Protein AF-A0A8J4XZG2-F1 (afdb_monomer_lite)

Radius of gyration: 37.87 Å; chains: 1; bounding box: 111×82×74 Å

Organism: Chionoecetes opilio (NCBI:txid41210)

Foldseek 3Di:
DVCVVVVHDPVNVVVVVVVLVVLLVVLVVCVVPDDDDPQDPVSVVSCVVVVVVVVPPDPDDDDDDDDDDDDDDDDDDDDPPVVVVVVVVVVVVVVVVVVVVVVVVVVVVCVVPQVDPVSVVVVVVVVCLVPDDPVVNVVVVVVVVVVVVCVVVVPPDDPDDDDDDDDDDDDDDDDDDDDDD

Structure (mmCIF, N/CA/C/O backbone):
data_AF-A0A8J4XZG2-F1
#
_entry.id   AF-A0A8J4XZG2-F1
#
loop_
_atom_site.group_PDB
_atom_site.id
_atom_site.type_symbol
_atom_site.label_atom_id
_atom_site.label_alt_id
_atom_site.label_comp_id
_atom_site.label_asym_id
_atom_site.label_entity_id
_atom_site.label_seq_id
_atom_site.pdbx_PDB_ins_code
_atom_site.Cartn_x
_atom_site.Cartn_y
_atom_site.Cartn_z
_atom_site.occupancy
_atom_site.B_iso_or_equiv
_atom_site.auth_seq_id
_atom_site.auth_comp_id
_atom_site.auth_asym_id
_atom_site.auth_atom_id
_atom_site.pdbx_PDB_model_num
ATOM 1 N N . MET A 1 1 ? 18.392 5.965 6.436 1.00 50.97 1 MET A N 1
ATOM 2 C CA . MET A 1 1 ? 18.727 4.767 5.612 1.00 50.97 1 MET A CA 1
ATOM 3 C C . MET A 1 1 ? 17.479 3.904 5.644 1.00 50.97 1 MET A C 1
ATOM 5 O O . MET A 1 1 ? 17.334 3.090 6.548 1.00 50.97 1 MET A O 1
ATOM 9 N N . LYS A 1 2 ? 16.552 4.128 4.707 1.00 65.06 2 LYS A N 1
ATOM 10 C CA . LYS A 1 2 ? 15.159 3.661 4.813 1.00 65.06 2 LYS A CA 1
ATOM 11 C C . LYS A 1 2 ? 14.951 2.173 5.069 1.00 65.06 2 LYS A C 1
ATOM 13 O O . LYS A 1 2 ? 13.947 1.789 5.649 1.00 65.06 2 LYS A O 1
ATOM 18 N N . ALA A 1 3 ? 15.887 1.324 4.648 1.00 64.38 3 ALA A N 1
ATOM 19 C CA . ALA A 1 3 ? 15.811 -0.110 4.914 1.00 64.38 3 ALA A CA 1
ATOM 20 C C . ALA A 1 3 ? 15.720 -0.417 6.422 1.00 64.38 3 ALA A C 1
ATOM 22 O O . ALA A 1 3 ? 14.968 -1.302 6.815 1.00 64.38 3 ALA A O 1
ATOM 23 N N . LYS A 1 4 ? 16.425 0.358 7.263 1.00 69.38 4 LYS A N 1
ATOM 24 C CA . LYS A 1 4 ? 16.353 0.231 8.726 1.00 69.38 4 LYS A CA 1
ATOM 25 C C . LYS A 1 4 ? 15.016 0.725 9.286 1.00 69.38 4 LYS A C 1
ATOM 27 O O . LYS A 1 4 ? 14.491 0.099 10.193 1.00 69.38 4 LYS A O 1
ATOM 32 N N . GLU A 1 5 ? 14.463 1.797 8.720 1.00 79.94 5 GLU A N 1
ATOM 33 C CA . GLU A 1 5 ? 13.169 2.373 9.129 1.00 79.94 5 GLU A CA 1
ATOM 34 C C . GLU A 1 5 ? 11.992 1.440 8.798 1.00 79.94 5 GLU A C 1
ATOM 36 O O . GLU A 1 5 ? 11.029 1.372 9.548 1.00 79.94 5 GLU A O 1
ATOM 41 N N . LEU A 1 6 ? 12.096 0.664 7.715 1.00 81.56 6 LEU A N 1
ATOM 42 C CA . LEU A 1 6 ? 11.083 -0.317 7.310 1.00 81.56 6 LEU A CA 1
ATOM 43 C C . LEU A 1 6 ? 11.271 -1.703 7.958 1.00 81.56 6 LEU A C 1
ATOM 45 O O . LEU A 1 6 ? 10.549 -2.636 7.615 1.00 81.56 6 LEU A O 1
ATOM 49 N N . GLY A 1 7 ? 12.267 -1.877 8.836 1.00 90.31 7 GLY A N 1
ATOM 50 C CA . GLY A 1 7 ? 12.591 -3.181 9.430 1.00 90.31 7 GLY A CA 1
ATOM 51 C C . GLY A 1 7 ? 13.062 -4.233 8.414 1.00 90.31 7 GLY A C 1
ATOM 52 O O . GLY A 1 7 ? 13.065 -5.429 8.704 1.00 90.31 7 GLY A O 1
ATOM 53 N N . ILE A 1 8 ? 13.466 -3.817 7.208 1.00 89.06 8 ILE A N 1
ATOM 54 C CA . ILE A 1 8 ? 13.872 -4.727 6.135 1.00 89.06 8 ILE A CA 1
ATOM 55 C C . ILE A 1 8 ? 15.370 -4.993 6.255 1.00 89.06 8 ILE A C 1
ATOM 57 O O . ILE A 1 8 ? 16.209 -4.106 6.077 1.00 89.06 8 ILE A O 1
ATOM 61 N N . SER A 1 9 ? 15.726 -6.250 6.517 1.00 90.94 9 SER A N 1
ATOM 62 C CA . SER A 1 9 ? 17.131 -6.647 6.598 1.00 90.94 9 SER A CA 1
ATOM 63 C C . SER A 1 9 ? 17.847 -6.513 5.246 1.00 90.94 9 SER A C 1
ATOM 65 O O . SER A 1 9 ? 17.278 -6.748 4.177 1.00 90.94 9 SER A O 1
ATOM 67 N N . LEU A 1 10 ? 19.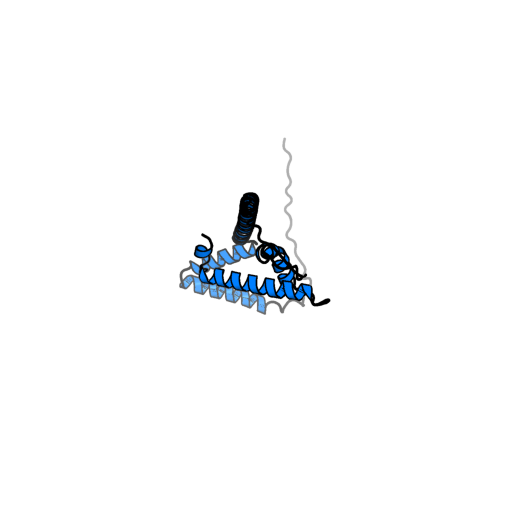147 -6.205 5.282 1.00 86.50 10 LEU A N 1
ATOM 68 C CA . LEU A 1 10 ? 19.992 -6.148 4.082 1.00 86.50 10 LEU A CA 1
ATOM 69 C C . LEU A 1 10 ? 19.961 -7.469 3.295 1.00 86.50 10 LEU A C 1
ATOM 71 O O . LEU A 1 10 ? 19.885 -7.467 2.068 1.00 86.50 10 LEU A O 1
ATOM 75 N N . LYS A 1 11 ? 19.964 -8.600 4.010 1.00 88.00 11 LYS A N 1
ATOM 76 C CA . LYS A 1 11 ? 19.884 -9.945 3.425 1.00 88.00 11 LYS A CA 1
ATOM 77 C C . LYS A 1 11 ? 18.587 -10.136 2.635 1.00 88.00 11 LYS A C 1
ATOM 79 O O . LYS A 1 11 ? 18.600 -10.748 1.568 1.00 88.00 11 LYS A O 1
ATOM 84 N N . HIS A 1 12 ? 17.484 -9.571 3.122 1.00 87.75 12 HIS A N 1
ATOM 85 C CA . HIS A 1 12 ? 16.202 -9.604 2.428 1.00 87.75 12 HIS A CA 1
ATOM 86 C C . HIS A 1 12 ? 16.249 -8.812 1.115 1.00 87.75 12 HIS A C 1
ATOM 88 O O . HIS A 1 12 ? 15.862 -9.337 0.074 1.00 87.75 12 HIS A O 1
ATOM 94 N N . LEU A 1 13 ? 16.807 -7.597 1.132 1.00 86.69 13 LEU A N 1
ATOM 95 C CA . LEU A 1 13 ? 17.001 -6.769 -0.068 1.00 86.69 13 LEU A CA 1
ATOM 96 C C . LEU A 1 13 ? 17.908 -7.441 -1.107 1.00 86.69 13 LEU A C 1
ATOM 98 O O . LEU A 1 13 ? 17.597 -7.435 -2.298 1.00 86.69 13 LEU A O 1
ATOM 102 N N . GLN A 1 14 ? 19.001 -8.065 -0.667 1.00 87.62 14 GLN A N 1
ATOM 103 C CA . GLN A 1 14 ? 19.897 -8.820 -1.546 1.00 87.62 14 GLN A CA 1
ATOM 104 C C . GLN A 1 14 ? 19.182 -10.002 -2.210 1.00 87.62 14 GLN A C 1
ATOM 106 O O . GLN A 1 14 ? 19.329 -10.217 -3.415 1.00 87.62 14 GLN A O 1
ATOM 111 N N . ASN A 1 15 ? 18.387 -10.752 -1.443 1.00 92.50 15 ASN A N 1
ATOM 112 C CA . ASN A 1 15 ? 17.637 -11.889 -1.966 1.00 92.50 15 ASN A CA 1
ATOM 113 C C . ASN A 1 15 ? 16.521 -11.443 -2.923 1.00 92.50 15 ASN A C 1
ATOM 115 O O . ASN A 1 15 ? 16.344 -12.028 -3.990 1.00 92.50 15 ASN A O 1
ATOM 119 N N . TRP A 1 16 ? 15.822 -10.359 -2.581 1.00 90.81 16 TRP A N 1
ATOM 120 C CA . TRP A 1 16 ? 14.830 -9.731 -3.448 1.00 90.81 16 TRP A CA 1
ATOM 121 C C . TRP A 1 16 ? 15.451 -9.315 -4.785 1.00 90.81 16 TRP A C 1
ATOM 123 O O . TRP A 1 16 ? 14.955 -9.698 -5.844 1.00 90.81 16 TRP A O 1
ATOM 133 N N . TRP A 1 17 ? 16.593 -8.626 -4.751 1.00 89.31 17 TRP A N 1
ATOM 134 C CA . TRP A 1 17 ? 17.300 -8.210 -5.959 1.00 89.31 17 TRP A CA 1
ATOM 135 C C . TRP A 1 17 ? 17.778 -9.395 -6.807 1.00 89.31 17 TRP A C 1
ATOM 137 O O . TRP A 1 17 ? 17.689 -9.363 -8.036 1.00 89.31 17 TRP A O 1
ATOM 147 N N . LYS A 1 18 ? 18.261 -10.471 -6.173 1.00 91.75 18 LYS A N 1
ATOM 148 C CA . LYS A 1 18 ? 18.635 -11.711 -6.868 1.00 91.75 18 LYS A CA 1
ATOM 149 C C . LYS A 1 18 ? 17.445 -12.306 -7.625 1.00 91.75 18 LYS A C 1
ATOM 151 O O . LYS A 1 18 ? 17.562 -12.546 -8.823 1.00 91.75 18 LYS A O 1
ATOM 156 N N . ASN A 1 19 ? 16.295 -12.439 -6.965 1.00 90.31 19 ASN A N 1
ATOM 157 C CA . ASN A 1 19 ? 15.074 -12.968 -7.579 1.00 90.31 19 ASN A CA 1
ATOM 158 C C . ASN A 1 19 ? 14.610 -12.117 -8.765 1.00 90.31 19 ASN A C 1
ATOM 160 O O . ASN A 1 19 ? 14.220 -12.643 -9.805 1.00 90.31 19 ASN A O 1
ATOM 164 N N . VAL A 1 20 ? 14.681 -10.796 -8.617 1.00 90.06 20 VAL A N 1
ATOM 165 C CA . VAL A 1 20 ? 14.319 -9.835 -9.660 1.00 90.06 20 VAL A CA 1
ATOM 166 C C . VAL A 1 20 ? 15.230 -9.972 -10.892 1.00 90.06 20 VAL A C 1
ATOM 168 O O . VAL A 1 20 ? 14.734 -10.006 -12.020 1.00 90.06 20 VAL A O 1
ATOM 171 N N . LYS A 1 21 ? 16.545 -10.140 -10.697 1.00 89.25 21 LYS A N 1
ATOM 172 C CA . LYS A 1 21 ? 17.498 -10.409 -11.790 1.00 89.25 21 LYS A CA 1
ATOM 173 C C . LYS A 1 21 ? 17.245 -11.750 -12.474 1.00 89.25 21 LYS A C 1
ATOM 175 O O . LYS A 1 21 ? 17.188 -11.803 -13.702 1.00 89.25 21 LYS A O 1
ATOM 180 N N . ASP A 1 22 ? 17.070 -12.820 -11.701 1.00 88.62 22 ASP A N 1
ATOM 181 C CA . ASP A 1 22 ? 16.801 -14.158 -12.240 1.00 88.62 22 ASP A CA 1
ATOM 182 C C . ASP A 1 22 ? 15.515 -14.160 -13.074 1.00 88.62 22 ASP A C 1
ATOM 184 O O . ASP A 1 22 ? 15.434 -14.788 -14.135 1.00 88.62 22 ASP A O 1
ATOM 188 N N . TRP A 1 23 ? 14.516 -13.397 -12.631 1.00 88.56 23 TRP A N 1
ATOM 189 C CA . TRP A 1 23 ? 13.272 -13.235 -13.360 1.00 88.56 23 TRP A CA 1
ATOM 190 C C . TRP A 1 23 ? 13.450 -12.449 -14.660 1.00 88.56 23 TRP A C 1
ATOM 192 O O . TRP A 1 23 ? 12.963 -12.894 -15.699 1.00 88.56 23 TRP A O 1
ATOM 202 N N . TYR A 1 24 ? 14.212 -11.354 -14.645 1.00 90.06 24 TYR A N 1
ATOM 203 C CA . TYR A 1 24 ? 14.564 -10.617 -15.861 1.00 90.06 24 TYR A CA 1
ATOM 204 C C . TYR A 1 24 ? 15.277 -11.506 -16.894 1.00 90.06 24 TYR A C 1
ATOM 206 O O . TYR A 1 24 ? 14.924 -11.479 -18.071 1.00 90.06 24 TYR A O 1
ATOM 214 N N . VAL A 1 25 ? 16.232 -12.346 -16.474 1.00 87.38 25 VAL A N 1
ATOM 215 C CA . VAL A 1 25 ? 16.932 -13.286 -17.375 1.00 87.38 25 VAL A CA 1
ATOM 216 C C . VAL A 1 25 ? 15.973 -14.330 -17.957 1.00 87.38 25 VAL A C 1
ATOM 218 O O . VAL A 1 25 ? 16.055 -14.662 -19.140 1.00 87.38 25 VAL A O 1
ATOM 221 N N . LYS A 1 26 ? 15.031 -14.843 -17.159 1.00 87.56 26 LYS A N 1
ATOM 222 C CA . LYS A 1 26 ? 13.985 -15.748 -17.663 1.00 87.56 26 LYS A CA 1
ATOM 223 C C . LYS A 1 26 ? 13.065 -15.047 -18.664 1.00 87.56 26 LYS A C 1
ATOM 225 O O . LYS A 1 26 ? 12.715 -15.643 -19.680 1.00 87.56 26 LYS A O 1
ATOM 230 N N . LEU A 1 27 ? 12.683 -13.798 -18.398 1.00 87.94 27 LEU A N 1
ATOM 231 C CA . LEU A 1 27 ? 11.832 -13.009 -19.289 1.00 87.94 27 LEU A CA 1
ATOM 232 C C . LEU A 1 27 ? 12.536 -12.671 -20.600 1.00 87.94 27 LEU A C 1
ATOM 234 O O . LEU A 1 27 ? 11.947 -12.857 -21.659 1.00 87.94 27 LEU A O 1
ATOM 238 N N . SER A 1 28 ? 13.803 -12.262 -20.557 1.00 83.88 28 SER A N 1
ATOM 239 C CA . SER A 1 28 ? 14.562 -11.916 -21.761 1.00 83.88 28 SER A CA 1
ATOM 240 C C . SER A 1 28 ? 14.730 -13.107 -22.712 1.00 83.88 28 SER A C 1
ATOM 242 O O . SER A 1 28 ? 14.588 -12.931 -23.920 1.00 83.88 28 SER A O 1
ATOM 244 N N . LYS A 1 29 ? 14.931 -14.320 -22.174 1.00 83.12 29 LYS A N 1
ATOM 245 C CA . LYS A 1 29 ? 14.972 -15.575 -22.949 1.00 83.12 29 LYS A CA 1
ATOM 246 C C . LYS A 1 29 ? 13.608 -15.988 -23.509 1.00 83.12 29 LYS A C 1
ATOM 248 O O . LYS A 1 29 ? 13.535 -16.553 -24.595 1.00 83.12 29 LYS A O 1
ATOM 253 N N . ARG A 1 30 ? 12.515 -15.721 -22.784 1.00 83.00 30 ARG A N 1
ATOM 254 C CA . ARG A 1 30 ? 11.149 -16.011 -23.261 1.00 83.00 30 ARG A CA 1
ATOM 255 C C . ARG A 1 30 ? 10.748 -15.088 -24.408 1.00 83.00 30 ARG A C 1
ATOM 257 O O . ARG A 1 30 ? 10.163 -15.561 -25.377 1.00 83.00 30 ARG A O 1
ATOM 264 N N . THR A 1 31 ? 11.117 -13.810 -24.331 1.00 76.19 31 THR A N 1
ATOM 265 C CA . THR A 1 31 ? 10.854 -12.835 -25.398 1.00 76.19 31 THR A CA 1
ATOM 266 C C . THR A 1 31 ? 11.595 -13.175 -26.696 1.00 76.19 31 THR A C 1
ATOM 268 O O . THR A 1 31 ? 11.092 -12.858 -27.767 1.00 76.19 31 THR A O 1
ATOM 271 N N . SER A 1 32 ? 12.754 -13.843 -26.637 1.00 69.81 32 SER A N 1
ATOM 272 C CA . SER A 1 32 ? 13.534 -14.186 -27.836 1.00 69.81 32 SER A CA 1
ATOM 273 C C . SER A 1 32 ? 13.087 -15.461 -28.563 1.00 69.81 32 SER A C 1
ATOM 275 O O . SER A 1 32 ? 13.650 -15.751 -29.612 1.00 69.81 32 SER A O 1
ATOM 277 N N . GLY A 1 33 ? 12.134 -16.241 -28.031 1.00 65.31 33 GLY A N 1
ATOM 278 C CA . GLY A 1 33 ? 11.826 -17.579 -28.569 1.00 65.31 33 GLY A CA 1
ATOM 279 C C . GLY A 1 33 ? 10.352 -17.980 -28.665 1.00 65.31 33 GLY A C 1
ATOM 280 O O . GLY A 1 33 ? 10.064 -19.019 -29.248 1.00 65.31 33 GLY A O 1
ATOM 281 N N . GLN A 1 34 ? 9.404 -17.206 -28.125 1.00 52.38 34 GLN A N 1
ATOM 282 C CA . GLN A 1 34 ? 7.975 -17.517 -28.255 1.00 52.38 34 GLN A CA 1
ATOM 283 C C . GLN A 1 34 ? 7.173 -16.309 -28.734 1.00 52.38 34 GLN A C 1
ATOM 285 O O . GLN A 1 34 ? 6.908 -15.378 -27.972 1.00 52.38 34 GLN A O 1
ATOM 290 N N . ALA A 1 35 ? 6.694 -16.380 -29.975 1.00 49.66 35 ALA A N 1
ATOM 291 C CA . ALA A 1 35 ? 5.518 -15.631 -30.386 1.00 49.66 35 ALA A CA 1
ATOM 292 C C . ALA A 1 35 ? 4.317 -16.130 -29.555 1.00 49.66 35 ALA A C 1
ATOM 294 O O . ALA A 1 35 ? 4.105 -17.335 -29.455 1.00 49.66 35 ALA A O 1
ATOM 295 N N . THR A 1 36 ? 3.537 -15.218 -28.963 1.00 50.69 36 THR A N 1
ATOM 296 C CA . THR A 1 36 ? 2.213 -15.430 -28.318 1.00 50.69 36 THR A CA 1
ATOM 297 C C . THR A 1 36 ? 2.101 -15.915 -26.861 1.00 50.69 36 THR A C 1
ATOM 299 O O . THR A 1 36 ? 1.060 -16.439 -26.478 1.00 50.69 36 THR A O 1
ATOM 302 N N . LYS A 1 37 ? 3.055 -15.633 -25.959 1.00 68.38 37 LYS A N 1
ATOM 303 C CA . LYS A 1 37 ? 2.693 -15.528 -24.522 1.00 68.38 37 LYS A CA 1
ATOM 304 C C . LYS A 1 37 ? 2.548 -14.062 -24.133 1.00 68.38 37 LYS A C 1
ATOM 306 O O . LYS A 1 37 ? 3.538 -13.335 -24.114 1.00 68.38 37 LYS A O 1
ATOM 311 N N . MET A 1 38 ? 1.315 -13.631 -23.845 1.00 80.25 38 MET A N 1
ATOM 312 C CA . MET A 1 38 ? 1.047 -12.275 -23.365 1.00 80.25 38 MET A CA 1
ATOM 313 C C . MET A 1 38 ? 1.836 -12.043 -22.075 1.00 80.25 38 MET A C 1
ATOM 315 O O . MET A 1 38 ? 1.592 -12.689 -21.057 1.00 80.25 38 MET A O 1
ATOM 319 N N . LEU A 1 39 ? 2.827 -11.156 -22.146 1.00 85.06 39 LEU A N 1
ATOM 320 C CA . LEU A 1 39 ? 3.568 -10.699 -20.977 1.00 85.06 39 LEU A CA 1
ATOM 321 C C . LEU A 1 39 ? 2.586 -10.011 -20.032 1.00 85.06 39 LEU A C 1
ATOM 323 O O . LEU A 1 39 ? 1.831 -9.128 -20.455 1.00 85.06 39 LEU A O 1
ATOM 327 N N . THR A 1 40 ? 2.612 -10.399 -18.761 1.00 88.69 40 THR A N 1
ATOM 328 C CA . THR A 1 40 ? 1.820 -9.714 -17.737 1.00 88.69 40 THR A CA 1
ATOM 329 C C . THR A 1 40 ? 2.325 -8.279 -17.575 1.00 88.69 40 THR A C 1
ATOM 331 O O . THR A 1 40 ? 3.462 -7.960 -17.935 1.00 88.69 40 THR A O 1
ATOM 334 N N . GLU A 1 41 ? 1.510 -7.381 -17.022 1.00 85.31 41 GLU A N 1
ATOM 335 C CA . GLU A 1 41 ? 1.947 -6.001 -16.747 1.00 85.31 41 GLU A CA 1
ATOM 336 C C . GLU A 1 41 ? 3.207 -5.955 -15.881 1.00 85.31 41 GLU A C 1
ATOM 338 O O . GLU A 1 41 ? 4.103 -5.141 -16.107 1.00 85.31 41 GLU A O 1
ATOM 343 N N . ARG A 1 42 ? 3.324 -6.903 -14.948 1.00 85.00 42 ARG A N 1
ATOM 344 C CA . ARG A 1 42 ? 4.499 -7.046 -14.096 1.00 85.00 42 ARG A CA 1
ATOM 345 C C . ARG A 1 42 ? 5.744 -7.442 -14.890 1.00 85.00 42 ARG A C 1
ATOM 347 O O . ARG A 1 42 ? 6.807 -6.871 -14.661 1.00 85.00 42 ARG A O 1
ATOM 354 N N . ASP A 1 43 ? 5.615 -8.345 -15.860 1.00 87.81 43 ASP A N 1
ATOM 355 C CA . ASP A 1 43 ? 6.721 -8.717 -16.751 1.00 87.81 43 ASP A CA 1
ATOM 356 C C . ASP A 1 43 ? 7.172 -7.527 -17.612 1.00 87.81 43 ASP A C 1
ATOM 358 O O . ASP A 1 43 ? 8.370 -7.277 -17.764 1.00 87.81 43 ASP A O 1
ATOM 362 N N . LYS A 1 44 ? 6.209 -6.754 -18.137 1.00 88.00 44 LYS A N 1
ATOM 363 C CA . LYS A 1 44 ? 6.479 -5.523 -18.899 1.00 88.00 44 LYS A CA 1
ATOM 364 C C . LYS A 1 44 ? 7.219 -4.497 -18.040 1.00 88.00 44 LYS A C 1
ATOM 366 O O . LYS A 1 44 ? 8.193 -3.902 -18.501 1.00 88.00 44 LYS A O 1
ATOM 371 N N . TRP A 1 45 ? 6.800 -4.323 -16.785 1.00 89.50 45 TRP A N 1
ATOM 372 C CA . TRP A 1 45 ? 7.461 -3.424 -15.841 1.00 89.50 45 TRP A CA 1
ATOM 373 C C . TRP A 1 45 ? 8.900 -3.865 -15.551 1.00 89.50 45 TRP A C 1
ATOM 375 O O . TRP A 1 45 ? 9.810 -3.040 -15.615 1.00 89.50 45 TRP A O 1
ATOM 385 N N . VAL A 1 46 ? 9.130 -5.159 -15.299 1.00 86.62 46 VAL A N 1
ATOM 386 C CA . VAL A 1 46 ? 10.473 -5.713 -15.046 1.00 86.62 46 VAL A CA 1
ATOM 387 C C . VAL A 1 46 ? 11.382 -5.523 -16.261 1.00 86.62 46 VAL A C 1
ATOM 389 O O . VAL A 1 46 ? 12.513 -5.067 -16.111 1.00 86.62 46 VAL A O 1
ATOM 392 N N . LEU A 1 47 ? 10.900 -5.802 -17.474 1.00 85.94 47 LEU A N 1
ATOM 393 C CA . LEU A 1 47 ? 11.684 -5.587 -18.692 1.00 85.94 47 LEU A CA 1
ATOM 394 C C . LEU A 1 47 ? 12.035 -4.110 -18.898 1.00 85.94 47 LEU A C 1
ATOM 396 O O . LEU A 1 47 ? 13.179 -3.814 -19.225 1.00 85.94 47 LEU A O 1
ATOM 400 N N . LYS A 1 48 ? 11.086 -3.191 -18.673 1.00 86.94 48 LYS A N 1
ATOM 401 C CA . LYS A 1 48 ? 11.300 -1.746 -18.844 1.00 86.94 48 LYS A CA 1
ATOM 402 C C . LYS A 1 48 ? 12.302 -1.183 -17.834 1.00 86.94 48 LYS A C 1
ATOM 404 O O . LYS A 1 48 ? 13.200 -0.444 -18.217 1.00 86.94 48 LYS A O 1
ATOM 409 N N . ASN A 1 49 ? 12.165 -1.542 -16.559 1.00 88.19 49 ASN A N 1
ATOM 410 C CA . ASN A 1 49 ? 12.950 -0.934 -15.480 1.00 88.19 49 ASN A CA 1
ATOM 411 C C . ASN A 1 49 ? 14.304 -1.618 -15.252 1.00 88.19 49 ASN A C 1
ATOM 413 O O . ASN A 1 49 ? 15.186 -1.027 -14.640 1.00 88.19 49 ASN A O 1
ATOM 417 N N . ILE A 1 50 ? 14.488 -2.850 -15.739 1.00 86.06 50 ILE A N 1
ATOM 418 C CA . ILE A 1 50 ? 15.708 -3.652 -15.512 1.00 86.06 50 ILE A CA 1
ATOM 419 C C . ILE A 1 50 ? 16.483 -3.889 -16.818 1.00 86.06 50 ILE A C 1
ATOM 421 O O . ILE A 1 50 ? 17.519 -4.553 -16.838 1.00 86.06 50 ILE A O 1
ATOM 425 N N . ALA A 1 51 ? 16.054 -3.260 -17.918 1.00 76.12 51 ALA A N 1
ATOM 426 C CA . ALA A 1 51 ? 16.745 -3.283 -19.209 1.00 76.12 51 ALA A CA 1
ATOM 427 C C . ALA A 1 51 ? 18.223 -2.865 -19.124 1.00 76.12 51 ALA A C 1
ATOM 429 O O . ALA A 1 51 ? 19.038 -3.343 -19.914 1.00 76.12 51 ALA A O 1
ATOM 430 N N . PHE A 1 52 ? 18.603 -2.033 -18.147 1.00 73.94 52 PHE A N 1
ATOM 431 C CA . PHE A 1 52 ? 19.995 -1.622 -17.937 1.00 73.94 52 PHE A CA 1
ATOM 432 C C . PHE A 1 52 ? 20.939 -2.810 -17.676 1.00 73.94 52 PHE A C 1
ATOM 434 O O . PHE A 1 52 ? 22.121 -2.755 -18.013 1.00 73.94 52 PHE A O 1
ATOM 441 N N . TYR A 1 53 ? 20.415 -3.933 -17.171 1.00 69.88 53 TYR A N 1
ATOM 442 C CA . TYR A 1 53 ? 21.185 -5.149 -16.910 1.00 69.88 53 TYR A CA 1
ATOM 443 C C . TYR A 1 53 ? 21.677 -5.849 -18.191 1.00 69.88 53 TYR A C 1
ATOM 445 O O . TYR A 1 53 ? 22.614 -6.641 -18.148 1.00 69.88 53 TYR A O 1
ATOM 453 N N . LYS A 1 54 ? 21.095 -5.544 -19.363 1.00 66.81 54 LYS A N 1
ATOM 454 C CA . LYS A 1 54 ? 21.567 -6.089 -20.651 1.00 66.81 54 LYS A CA 1
ATOM 455 C C . LYS A 1 54 ? 22.955 -5.570 -21.039 1.00 66.81 54 LYS A C 1
ATOM 457 O O . LYS A 1 54 ? 23.666 -6.256 -21.767 1.00 66.81 54 LYS A O 1
ATOM 462 N N . ARG A 1 55 ? 23.353 -4.387 -20.558 1.00 60.62 55 ARG A N 1
ATOM 463 C CA . ARG A 1 55 ? 24.603 -3.733 -20.979 1.00 60.62 55 ARG A CA 1
ATOM 464 C C . ARG A 1 55 ? 25.851 -4.312 -20.308 1.00 60.62 55 ARG A C 1
ATOM 466 O O . ARG A 1 55 ? 26.939 -4.177 -20.851 1.00 60.62 55 ARG A O 1
ATOM 473 N N . SER A 1 56 ? 25.695 -4.995 -19.174 1.00 57.25 56 SER A N 1
ATOM 474 C CA . SER A 1 56 ? 26.800 -5.575 -18.400 1.00 57.25 56 SER A CA 1
ATOM 475 C C . SER A 1 56 ? 27.073 -7.055 -18.696 1.00 57.25 56 SER A C 1
ATOM 477 O O . SER A 1 56 ? 28.103 -7.572 -18.271 1.00 57.25 56 SER A O 1
ATOM 479 N N . GLN A 1 57 ? 26.199 -7.746 -19.441 1.00 55.59 57 GLN A N 1
ATOM 480 C CA . GLN A 1 57 ? 26.345 -9.183 -19.725 1.00 55.59 57 GLN A CA 1
ATOM 481 C C . GLN A 1 57 ? 27.089 -9.528 -21.027 1.00 55.59 57 GLN A C 1
ATOM 483 O O . GLN A 1 57 ? 27.295 -10.707 -21.298 1.00 55.59 57 GLN A O 1
ATOM 488 N N . HIS A 1 58 ? 27.560 -8.549 -21.807 1.00 47.41 58 HIS A N 1
ATOM 489 C CA . HIS A 1 58 ? 28.428 -8.819 -22.961 1.00 47.41 58 HIS A CA 1
ATOM 490 C C . HIS A 1 58 ? 29.739 -8.021 -22.912 1.00 47.41 58 HIS A C 1
ATOM 492 O O . HIS A 1 58 ? 29.820 -6.938 -23.486 1.00 47.41 58 HIS A O 1
ATOM 498 N N . PRO A 1 59 ? 30.813 -8.586 -22.326 1.00 49.06 59 PRO A N 1
ATOM 499 C CA . PRO A 1 59 ? 32.177 -8.166 -22.628 1.00 49.06 59 PRO A CA 1
ATOM 500 C C . PRO A 1 59 ? 32.800 -8.886 -23.840 1.00 49.06 59 PRO A C 1
ATOM 502 O O . PRO A 1 59 ? 33.916 -8.537 -24.210 1.00 49.06 59 PRO A O 1
ATOM 505 N N . GLY A 1 60 ? 32.133 -9.851 -24.494 1.00 54.78 60 GLY A N 1
ATOM 506 C CA . GLY A 1 60 ? 32.661 -10.418 -25.746 1.00 54.78 60 GLY A CA 1
ATOM 507 C C . GLY A 1 60 ? 32.092 -11.770 -26.155 1.00 54.78 60 GLY A C 1
ATOM 508 O O . GLY A 1 60 ? 32.544 -12.800 -25.675 1.00 54.78 60 GLY A O 1
ATOM 509 N N . GLY A 1 61 ? 31.144 -11.793 -27.092 1.00 54.06 61 GLY A N 1
ATOM 510 C CA . GLY A 1 61 ? 30.675 -13.071 -27.621 1.00 54.06 61 GLY A CA 1
ATOM 511 C C . GLY A 1 61 ? 29.735 -12.958 -28.808 1.00 54.06 61 GLY A C 1
ATOM 512 O O . GLY A 1 61 ? 28.550 -13.230 -28.653 1.00 54.06 61 GLY A O 1
ATOM 513 N N . HIS A 1 62 ? 30.268 -12.599 -29.977 1.00 45.66 62 HIS A N 1
ATOM 514 C CA . HIS A 1 62 ? 29.791 -13.109 -31.267 1.00 45.66 62 HIS A CA 1
ATOM 515 C C . HIS A 1 62 ? 30.900 -12.981 -32.313 1.00 45.66 62 HIS A C 1
ATOM 517 O O . HIS A 1 62 ? 31.417 -11.890 -32.536 1.00 45.66 62 HIS A O 1
ATOM 523 N N . GLY A 1 63 ? 31.275 -14.109 -32.913 1.00 40.09 63 GLY A N 1
ATOM 524 C CA . GLY A 1 63 ? 32.275 -14.175 -33.975 1.00 40.09 63 GLY A CA 1
ATOM 525 C C . GLY A 1 63 ? 32.956 -15.536 -34.058 1.00 40.09 63 GLY A C 1
ATOM 526 O O . GLY A 1 63 ? 34.165 -15.627 -33.885 1.00 40.09 63 GLY A O 1
ATOM 527 N N . GLY A 1 64 ? 32.185 -16.603 -34.282 1.00 46.09 64 GLY A N 1
ATOM 528 C CA . GLY A 1 64 ? 32.752 -17.822 -34.852 1.00 46.09 64 GLY A CA 1
ATOM 529 C C . GLY A 1 64 ? 33.082 -17.553 -36.320 1.00 46.09 64 GLY A C 1
ATOM 530 O O . GLY A 1 64 ? 32.194 -17.166 -37.075 1.00 46.09 64 GLY A O 1
ATOM 531 N N . GLY A 1 65 ? 34.349 -17.715 -36.700 1.00 40.75 65 GLY A N 1
ATOM 532 C CA . GLY A 1 65 ? 34.806 -17.525 -38.074 1.00 40.75 65 GLY A CA 1
ATOM 533 C C . GLY A 1 65 ? 36.327 -17.556 -38.208 1.00 40.75 65 GLY A C 1
ATOM 534 O O . GLY A 1 65 ? 36.961 -16.516 -38.177 1.00 40.75 65 GLY A O 1
ATOM 535 N N . SER A 1 66 ? 36.857 -18.769 -38.376 1.00 44.91 66 SER A N 1
ATOM 536 C CA . SER A 1 66 ? 38.027 -19.126 -39.192 1.00 44.91 66 SER A CA 1
ATOM 537 C C . SER A 1 66 ? 39.400 -18.465 -38.954 1.00 44.91 66 SER A C 1
ATOM 539 O O . SER A 1 66 ? 39.618 -17.287 -39.201 1.00 44.91 66 SER A O 1
ATOM 541 N N . SER A 1 67 ? 40.359 -19.349 -38.648 1.00 49.56 67 SER A N 1
ATOM 542 C CA . SER A 1 67 ? 41.758 -19.378 -39.116 1.00 49.56 67 SER A CA 1
ATOM 543 C C . SER A 1 67 ? 42.681 -18.170 -38.889 1.00 49.56 67 SER A C 1
ATOM 545 O O . SER A 1 67 ? 42.613 -17.176 -39.600 1.00 49.56 67 SER A O 1
ATOM 547 N N . GLY A 1 68 ? 43.710 -18.410 -38.066 1.00 42.38 68 GLY A N 1
ATOM 548 C CA . GLY A 1 68 ? 45.087 -18.041 -38.403 1.00 42.38 68 GLY A CA 1
ATOM 549 C C . GLY A 1 68 ? 45.612 -16.706 -37.872 1.00 42.38 68 GLY A C 1
ATOM 550 O O . GLY A 1 68 ? 45.196 -15.642 -38.301 1.00 42.38 68 GLY A O 1
ATOM 551 N N . GLY A 1 69 ? 46.667 -16.798 -37.057 1.00 41.78 69 GLY A N 1
ATOM 552 C CA . GLY A 1 69 ? 47.817 -15.909 -37.212 1.00 41.78 69 GLY A CA 1
ATOM 553 C C . GLY A 1 69 ? 47.910 -14.664 -36.324 1.00 41.78 69 GLY A C 1
ATOM 554 O O . GLY A 1 69 ? 47.154 -13.713 -36.452 1.00 41.78 69 GLY A O 1
ATOM 555 N N . ALA A 1 70 ? 49.010 -14.658 -35.571 1.00 40.78 70 ALA A N 1
ATOM 556 C CA . ALA A 1 70 ? 49.852 -13.512 -35.227 1.00 40.78 70 ALA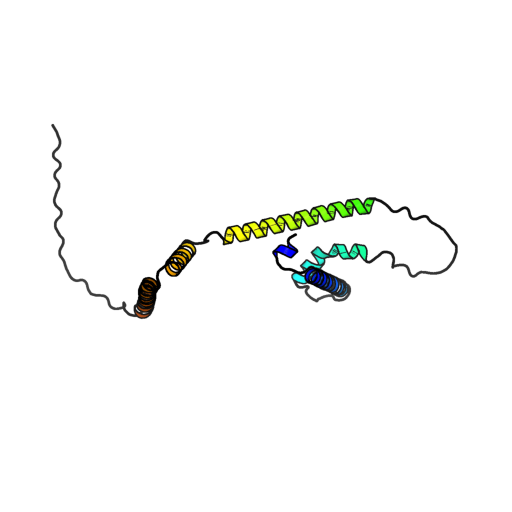 A CA 1
ATOM 557 C C . ALA A 1 70 ? 49.443 -12.575 -34.074 1.00 40.78 70 ALA A C 1
ATOM 559 O O . ALA A 1 70 ? 48.361 -12.002 -33.982 1.00 40.78 70 ALA A O 1
ATOM 560 N N . ALA A 1 71 ? 50.433 -12.405 -33.198 1.00 52.78 71 ALA A N 1
ATOM 561 C CA . ALA A 1 71 ? 50.459 -11.557 -32.025 1.00 52.78 71 ALA A CA 1
ATOM 562 C C . ALA A 1 71 ? 50.218 -10.073 -32.349 1.00 52.78 71 ALA A C 1
ATOM 564 O O . ALA A 1 71 ? 50.810 -9.517 -33.271 1.00 52.78 71 ALA A O 1
ATOM 565 N N . SER A 1 72 ? 49.432 -9.394 -31.510 1.00 43.62 72 SER A N 1
ATOM 566 C CA . SER A 1 72 ? 49.463 -7.934 -31.413 1.00 43.62 72 SER A CA 1
ATOM 567 C C . SER A 1 72 ? 49.036 -7.482 -30.017 1.00 43.62 72 SER A C 1
ATOM 569 O O . SER A 1 72 ? 47.866 -7.526 -29.631 1.00 43.62 72 SER A O 1
ATOM 571 N N . THR A 1 73 ? 50.020 -7.063 -29.226 1.00 51.78 73 THR A N 1
ATOM 572 C CA . THR A 1 73 ? 49.875 -6.453 -27.903 1.00 51.78 73 THR A CA 1
ATOM 573 C C . THR A 1 73 ? 49.294 -5.043 -28.032 1.00 51.78 73 THR A C 1
ATOM 575 O O . THR A 1 73 ? 50.007 -4.041 -28.016 1.00 51.78 73 THR A O 1
ATOM 578 N N . ARG A 1 74 ? 47.964 -4.930 -28.135 1.00 54.62 74 ARG A N 1
ATOM 579 C CA . ARG A 1 74 ? 47.280 -3.628 -28.165 1.00 54.62 74 ARG A CA 1
ATOM 580 C C . ARG A 1 74 ? 46.819 -3.223 -26.763 1.00 54.62 74 ARG A C 1
ATOM 582 O O . ARG A 1 74 ? 45.805 -3.692 -26.251 1.00 54.62 74 ARG A O 1
ATOM 589 N N . ARG A 1 75 ? 47.592 -2.325 -26.142 1.00 55.47 75 ARG A N 1
ATOM 590 C CA . ARG A 1 75 ? 47.286 -1.646 -24.871 1.00 55.47 75 ARG A CA 1
ATOM 591 C C . ARG A 1 75 ? 45.883 -1.022 -24.916 1.00 55.47 75 ARG A C 1
ATOM 593 O O . ARG A 1 75 ? 45.643 -0.050 -25.630 1.00 55.47 75 ARG A O 1
ATOM 600 N N . LYS A 1 76 ? 44.958 -1.582 -24.134 1.00 50.59 76 LYS A N 1
ATOM 601 C CA . LYS A 1 76 ? 43.571 -1.123 -23.989 1.00 50.59 76 LYS A CA 1
ATOM 602 C C . LYS A 1 76 ? 43.539 0.056 -23.011 1.00 50.59 76 LYS A C 1
ATOM 604 O O . LYS A 1 76 ? 43.524 -0.131 -21.799 1.00 50.59 76 LYS A O 1
ATOM 609 N N . ARG A 1 77 ? 43.584 1.282 -23.542 1.00 58.66 77 ARG A N 1
ATOM 610 C CA . ARG A 1 77 ? 43.307 2.505 -22.771 1.00 58.66 77 ARG A CA 1
ATOM 611 C C . ARG A 1 77 ? 41.846 2.468 -22.307 1.00 58.66 77 ARG A C 1
ATOM 613 O O . ARG A 1 77 ? 40.938 2.372 -23.127 1.00 58.66 77 ARG A O 1
ATOM 620 N N . LYS A 1 78 ? 41.649 2.492 -20.989 1.00 52.94 78 LYS A N 1
ATOM 621 C CA . LYS A 1 78 ? 40.352 2.513 -20.303 1.00 52.94 78 LYS A CA 1
ATOM 622 C C . LYS A 1 78 ? 39.749 3.915 -20.480 1.00 52.94 78 LYS A C 1
ATOM 624 O O . LYS A 1 78 ? 40.349 4.897 -20.059 1.00 52.94 78 LYS A O 1
ATOM 629 N N . THR A 1 79 ? 38.635 4.013 -21.197 1.00 52.59 79 THR A N 1
ATOM 630 C CA . THR A 1 79 ? 37.938 5.268 -21.521 1.00 52.59 79 THR A CA 1
ATOM 631 C C . THR A 1 79 ? 37.146 5.804 -20.313 1.00 52.59 79 THR A C 1
ATOM 633 O O . THR A 1 79 ? 36.322 5.060 -19.790 1.00 52.59 79 THR A O 1
ATOM 636 N N . PRO A 1 80 ? 37.308 7.082 -19.912 1.00 56.16 80 PRO A N 1
ATOM 637 C CA . PRO A 1 80 ? 36.613 7.713 -18.772 1.00 56.16 80 PRO A CA 1
ATOM 638 C C . PRO A 1 80 ? 35.142 8.098 -19.043 1.00 56.16 80 PRO A C 1
ATOM 640 O O . PRO A 1 80 ? 34.449 8.604 -18.166 1.00 56.16 80 PRO A O 1
ATOM 643 N N . ALA A 1 81 ? 34.634 7.871 -20.258 1.00 55.59 81 ALA A N 1
ATOM 644 C CA . ALA A 1 81 ? 33.272 8.254 -20.645 1.00 55.59 81 ALA A CA 1
ATOM 645 C C . ALA A 1 81 ? 32.172 7.399 -19.982 1.00 55.59 81 ALA A C 1
ATOM 647 O O . ALA A 1 81 ? 31.033 7.845 -19.866 1.00 55.59 81 ALA A O 1
ATOM 648 N N . THR A 1 82 ? 32.499 6.181 -19.541 1.00 53.97 82 THR A N 1
ATOM 649 C CA . THR A 1 82 ? 31.530 5.279 -18.900 1.00 53.97 82 THR A CA 1
ATOM 650 C C . THR A 1 82 ? 31.217 5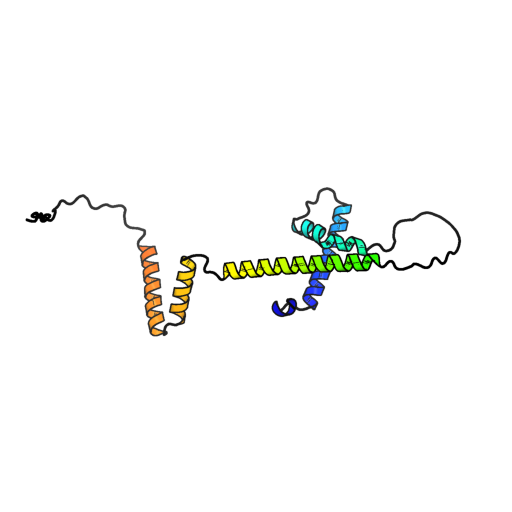.699 -17.461 1.00 53.97 82 THR A C 1
ATOM 652 O O . THR A 1 82 ? 30.067 5.592 -17.058 1.00 53.97 82 THR A O 1
ATOM 655 N N . GLU A 1 83 ? 32.181 6.261 -16.720 1.00 57.94 83 GLU A N 1
ATOM 656 C CA . GLU A 1 83 ? 31.965 6.709 -15.331 1.00 57.94 83 GLU A CA 1
ATOM 657 C C . GLU A 1 83 ? 31.001 7.898 -15.239 1.00 57.94 83 GLU A C 1
ATOM 659 O O . GLU A 1 83 ? 30.110 7.893 -14.397 1.00 57.94 83 GLU A O 1
ATOM 664 N N . ARG A 1 84 ? 31.093 8.879 -16.151 1.00 64.25 84 ARG A N 1
ATOM 665 C CA . ARG A 1 84 ? 30.150 10.016 -16.165 1.00 64.25 84 ARG A CA 1
ATOM 666 C C . ARG A 1 84 ? 28.717 9.588 -16.452 1.00 64.25 84 ARG A C 1
ATOM 668 O O . ARG A 1 84 ? 27.792 10.027 -15.779 1.00 64.25 84 ARG A O 1
ATOM 675 N N . GLN A 1 85 ? 28.539 8.690 -17.420 1.00 58.47 85 GLN A N 1
ATOM 676 C CA . GLN A 1 85 ? 27.224 8.122 -17.703 1.00 58.47 85 GLN A CA 1
ATOM 677 C C . GLN A 1 85 ? 26.714 7.302 -16.509 1.00 58.47 85 GLN A C 1
ATOM 679 O O . GLN A 1 85 ? 25.506 7.259 -16.273 1.00 58.47 85 GLN A O 1
ATOM 684 N N . GLU A 1 86 ? 27.621 6.676 -15.746 1.00 55.88 86 GLU A N 1
ATOM 685 C CA . GLU A 1 86 ? 27.277 5.959 -14.524 1.00 55.88 86 GLU A CA 1
ATOM 686 C C . GLU A 1 86 ? 26.803 6.870 -13.380 1.00 55.88 86 GLU A C 1
ATOM 688 O O . GLU A 1 86 ? 25.838 6.567 -12.675 1.00 55.88 86 GLU A O 1
ATOM 693 N N . GLU A 1 87 ? 27.434 8.027 -13.225 1.00 71.38 87 GLU A N 1
ATOM 694 C CA . GLU A 1 87 ? 27.019 9.028 -12.245 1.00 71.38 87 GLU A CA 1
ATOM 695 C C . GLU A 1 87 ? 25.666 9.652 -12.594 1.00 71.38 87 GLU A C 1
ATOM 697 O O . GLU A 1 87 ? 24.804 9.755 -11.718 1.00 71.38 87 GLU A O 1
ATOM 702 N N . GLU A 1 88 ? 25.440 9.994 -13.863 1.00 71.81 88 GLU A N 1
ATOM 703 C CA . GLU A 1 88 ? 24.182 10.589 -14.329 1.00 71.81 88 GLU A CA 1
ATOM 704 C C . GLU A 1 88 ? 22.975 9.675 -14.064 1.00 71.81 88 GLU A C 1
ATOM 706 O O . GLU A 1 88 ? 21.964 10.134 -13.526 1.00 71.81 88 GLU A O 1
ATOM 711 N N . TRP A 1 89 ? 23.074 8.364 -14.335 1.00 72.56 89 TRP A N 1
ATOM 712 C CA . TRP A 1 89 ? 21.949 7.459 -14.050 1.00 72.56 89 TRP A CA 1
ATOM 713 C C . TRP A 1 89 ? 21.740 7.241 -12.552 1.00 72.56 89 TRP A C 1
ATOM 715 O O . TRP A 1 89 ? 20.603 7.083 -12.107 1.00 72.56 89 TRP A O 1
ATOM 725 N N . MET A 1 90 ? 22.806 7.232 -11.745 1.00 70.62 90 MET A N 1
ATOM 726 C CA . MET A 1 90 ? 22.652 7.118 -10.295 1.00 70.62 90 MET A CA 1
ATOM 727 C C . MET A 1 90 ? 22.012 8.371 -9.693 1.00 70.62 90 MET A C 1
ATOM 729 O O . MET A 1 90 ? 21.311 8.274 -8.681 1.00 70.62 90 MET A O 1
ATOM 733 N N . VAL A 1 91 ? 22.250 9.545 -10.280 1.00 83.88 91 VAL A N 1
ATOM 734 C CA . VAL A 1 91 ? 21.550 10.784 -9.919 1.00 83.88 91 VAL A CA 1
ATOM 735 C C . VAL A 1 91 ? 20.070 10.676 -10.281 1.00 83.88 91 VAL A C 1
ATOM 737 O O . VAL A 1 91 ? 19.228 10.929 -9.419 1.00 83.88 91 VAL A O 1
ATOM 740 N N . ASP A 1 92 ? 19.744 10.210 -11.486 1.00 81.19 92 ASP A N 1
ATOM 741 C CA . ASP A 1 92 ? 18.356 10.048 -11.936 1.00 81.19 92 ASP A CA 1
ATOM 742 C C . ASP A 1 92 ? 17.577 9.006 -11.111 1.00 81.19 92 ASP A C 1
ATOM 744 O O . ASP A 1 92 ? 16.451 9.246 -10.666 1.00 81.19 92 ASP A O 1
ATOM 748 N N . LEU A 1 93 ? 18.209 7.875 -10.777 1.00 79.69 93 LEU A N 1
ATOM 749 C CA . LEU A 1 93 ? 17.609 6.861 -9.908 1.00 79.69 93 LEU A CA 1
ATOM 750 C C . LEU A 1 93 ? 17.347 7.412 -8.502 1.00 79.69 93 LEU A C 1
ATOM 752 O O . LEU A 1 93 ? 16.271 7.195 -7.939 1.00 79.69 93 LEU A O 1
ATOM 756 N N . ARG A 1 94 ? 18.311 8.141 -7.925 1.00 86.75 94 ARG A N 1
ATOM 757 C CA . ARG A 1 94 ? 18.131 8.790 -6.618 1.00 86.75 94 ARG A CA 1
ATOM 758 C C . ARG A 1 94 ? 17.024 9.839 -6.666 1.00 86.75 94 ARG A C 1
ATOM 760 O O . ARG A 1 94 ? 16.224 9.895 -5.733 1.00 86.75 94 ARG A O 1
ATOM 767 N N . SER A 1 95 ? 16.943 10.609 -7.750 1.00 89.44 95 SER A N 1
ATOM 768 C CA . SER A 1 95 ? 15.873 11.581 -7.993 1.00 89.44 95 SER A CA 1
ATOM 769 C C . SER A 1 95 ? 14.505 10.899 -8.037 1.00 89.44 95 SER A C 1
ATOM 771 O O . SER A 1 95 ? 13.601 11.262 -7.286 1.00 89.44 95 SER A O 1
ATOM 773 N N . THR A 1 96 ? 14.382 9.817 -8.806 1.00 84.00 96 THR A N 1
ATOM 774 C CA . THR A 1 96 ? 13.145 9.036 -8.929 1.00 84.00 96 THR A CA 1
ATOM 775 C C . THR A 1 96 ? 12.730 8.410 -7.598 1.00 84.00 96 THR A C 1
ATOM 777 O O . THR A 1 96 ? 11.568 8.486 -7.201 1.00 84.00 96 THR A O 1
ATOM 780 N N . MET A 1 97 ? 13.671 7.825 -6.849 1.00 85.56 97 MET A N 1
ATOM 781 C CA . MET A 1 97 ? 13.379 7.280 -5.519 1.00 85.56 97 MET A CA 1
ATOM 782 C C . MET A 1 97 ? 12.939 8.364 -4.530 1.00 85.56 97 MET A C 1
ATOM 784 O O . MET A 1 97 ? 12.080 8.097 -3.687 1.00 85.56 97 MET A O 1
ATOM 788 N N . LYS A 1 98 ? 13.493 9.576 -4.638 1.00 91.94 98 LYS A N 1
ATOM 789 C CA . LYS A 1 98 ? 13.099 10.731 -3.825 1.00 91.94 98 LYS A CA 1
ATOM 790 C C . LYS A 1 98 ? 11.712 11.255 -4.215 1.00 91.94 98 LYS A C 1
ATOM 792 O O . LYS A 1 98 ? 10.916 11.549 -3.331 1.00 91.94 98 LYS A O 1
ATOM 797 N N . ALA A 1 99 ? 11.381 11.300 -5.503 1.00 87.50 99 ALA A N 1
ATOM 798 C CA . ALA A 1 99 ? 10.045 11.665 -5.973 1.00 87.50 99 ALA A CA 1
ATOM 799 C C . ALA A 1 99 ? 8.985 10.650 -5.509 1.00 87.50 99 ALA A C 1
ATOM 801 O O . ALA A 1 99 ? 7.955 11.030 -4.956 1.00 87.50 99 ALA A O 1
ATOM 802 N N . ASN A 1 100 ? 9.274 9.352 -5.638 1.00 82.12 100 ASN A N 1
ATOM 803 C CA . ASN A 1 100 ? 8.389 8.289 -5.157 1.00 82.12 100 ASN A CA 1
ATOM 804 C C . ASN A 1 100 ? 8.228 8.316 -3.634 1.00 82.12 100 ASN A C 1
ATOM 806 O O . ASN A 1 100 ? 7.145 8.050 -3.121 1.00 82.12 100 ASN A O 1
ATOM 810 N N . GLN A 1 101 ? 9.296 8.651 -2.904 1.00 87.44 101 GLN A N 1
ATOM 811 C CA . GLN A 1 101 ? 9.214 8.892 -1.468 1.00 87.44 101 GLN A CA 1
ATOM 812 C C . GLN A 1 101 ? 8.244 10.020 -1.139 1.00 87.44 101 GLN A C 1
ATOM 814 O O . GLN A 1 101 ? 7.357 9.810 -0.322 1.00 87.44 101 GLN A O 1
ATOM 819 N N . ALA A 1 102 ? 8.408 11.179 -1.774 1.00 89.94 102 ALA A N 1
ATOM 820 C CA . ALA A 1 102 ? 7.565 12.340 -1.521 1.00 89.94 102 ALA A CA 1
ATOM 821 C C . ALA A 1 102 ? 6.091 12.050 -1.846 1.00 89.94 102 ALA A C 1
ATOM 823 O O . ALA A 1 102 ? 5.195 12.500 -1.139 1.00 89.94 102 ALA A O 1
ATOM 824 N N . LEU A 1 103 ? 5.827 11.251 -2.886 1.00 88.25 103 LEU A N 1
ATOM 825 C CA . LEU A 1 103 ? 4.475 10.814 -3.226 1.00 88.25 103 LEU A CA 1
ATOM 826 C C . LEU A 1 103 ? 3.877 9.913 -2.138 1.00 88.25 103 LEU A C 1
ATOM 828 O O . LEU A 1 103 ? 2.729 10.110 -1.754 1.00 88.25 103 LEU A O 1
ATOM 832 N N . LEU A 1 104 ? 4.647 8.954 -1.615 1.00 83.44 104 LEU A N 1
ATOM 833 C CA . LEU A 1 104 ? 4.198 8.103 -0.509 1.00 83.44 104 LEU A CA 1
ATOM 834 C C . LEU A 1 104 ? 3.956 8.907 0.772 1.00 83.44 104 LEU A C 1
ATOM 836 O O . LEU A 1 104 ? 2.954 8.675 1.439 1.00 83.44 104 LEU A O 1
ATOM 840 N N . GLU A 1 105 ? 4.836 9.856 1.097 1.00 84.50 105 GLU A N 1
ATOM 841 C CA . GLU A 1 105 ? 4.658 10.768 2.235 1.00 84.50 105 GLU A CA 1
ATOM 842 C C . GLU A 1 105 ? 3.377 11.592 2.076 1.00 84.50 105 GLU A C 1
ATOM 844 O O . GLU A 1 105 ? 2.566 11.643 2.995 1.00 84.50 105 GLU A O 1
ATOM 849 N N . ARG A 1 106 ? 3.120 12.134 0.880 1.00 84.75 106 ARG A N 1
ATOM 850 C CA . ARG A 1 106 ? 1.889 12.876 0.588 1.00 84.75 106 ARG A CA 1
ATOM 851 C C . ARG A 1 106 ? 0.634 12.015 0.712 1.00 84.75 106 ARG A C 1
ATOM 853 O O . ARG A 1 106 ? -0.346 12.480 1.274 1.00 84.75 106 ARG A O 1
ATOM 860 N N . LEU A 1 107 ? 0.662 10.775 0.223 1.00 77.56 107 LEU A N 1
ATOM 861 C CA . LEU A 1 107 ? -0.466 9.848 0.364 1.00 77.56 107 LEU A CA 1
ATOM 862 C C . LEU A 1 107 ? -0.712 9.456 1.823 1.00 77.56 107 LEU A C 1
ATOM 864 O O . LEU A 1 107 ? -1.855 9.243 2.211 1.00 77.56 107 LEU A O 1
ATOM 868 N N . LEU A 1 108 ? 0.343 9.334 2.629 1.00 74.12 108 LEU A N 1
ATOM 869 C CA . LEU A 1 108 ? 0.209 9.073 4.061 1.00 74.12 108 LEU A CA 1
ATOM 870 C C . LEU A 1 108 ? -0.383 10.281 4.795 1.00 74.12 108 LEU A C 1
ATOM 872 O O . LEU A 1 108 ? -1.259 10.085 5.631 1.00 74.12 108 LEU A O 1
ATOM 876 N N . GLU A 1 109 ? 0.028 11.499 4.437 1.00 78.00 109 GLU A N 1
ATOM 877 C CA . GLU A 1 109 ? -0.511 12.749 4.992 1.00 78.00 109 GLU A CA 1
ATOM 878 C C . GLU A 1 109 ? -1.972 12.999 4.566 1.00 78.00 109 GLU A C 1
ATOM 880 O O . GLU A 1 109 ? -2.823 13.433 5.337 1.00 78.00 109 GLU A O 1
ATOM 885 N N . GLU A 1 110 ? -2.308 12.660 3.324 1.00 70.75 110 GLU A N 1
ATOM 886 C CA . GLU A 1 110 ? -3.679 12.726 2.811 1.00 70.75 110 GLU A CA 1
ATOM 887 C C . GLU A 1 110 ? -4.597 11.703 3.498 1.00 70.75 110 GLU A C 1
ATOM 889 O O . GLU A 1 110 ? -5.801 11.924 3.625 1.00 70.75 110 GLU A O 1
ATOM 894 N N . ARG A 1 111 ? -4.033 10.587 3.974 1.00 59.44 111 ARG A N 1
ATOM 895 C CA . ARG A 1 111 ? -4.755 9.534 4.700 1.00 59.44 111 ARG A CA 1
ATOM 896 C C . ARG A 1 111 ? -4.808 9.769 6.213 1.00 59.44 111 ARG A C 1
ATOM 898 O O . ARG A 1 111 ? -5.636 9.155 6.880 1.00 59.44 111 ARG A O 1
ATOM 905 N N . SER A 1 112 ? -3.934 10.615 6.764 1.00 60.44 112 SER A N 1
ATOM 906 C CA . SER A 1 112 ? -3.972 11.042 8.170 1.00 60.44 112 SER A CA 1
ATOM 907 C C . SER A 1 112 ? -4.975 12.177 8.411 1.00 60.44 112 SER A C 1
ATOM 909 O O . SER A 1 112 ? -5.410 12.371 9.550 1.00 60.44 112 SER A O 1
ATOM 911 N N . GLN A 1 113 ? -5.417 12.879 7.361 1.00 64.75 113 GLN A N 1
ATOM 912 C CA . GLN A 1 113 ? -6.613 13.716 7.432 1.00 64.75 113 GLN A CA 1
ATOM 913 C C . GLN A 1 113 ? -7.874 12.837 7.512 1.00 64.75 113 GLN A C 1
ATOM 915 O O . GLN A 1 113 ? -8.019 11.932 6.693 1.00 64.75 113 GLN A O 1
ATOM 920 N N . PRO A 1 114 ? -8.812 13.085 8.452 1.00 61.69 114 PRO A N 1
ATOM 921 C CA . PRO A 1 114 ? -10.112 12.421 8.435 1.00 61.69 114 PRO A CA 1
ATOM 922 C C . PRO A 1 114 ? -10.816 12.797 7.128 1.00 61.69 114 PRO A C 1
ATOM 924 O O . PRO A 1 114 ? -11.295 13.921 6.970 1.00 61.69 114 PRO A O 1
ATOM 927 N N . GLN A 1 115 ? -10.854 11.866 6.176 1.00 66.81 115 GLN A N 1
ATOM 928 C CA . GLN A 1 115 ? -11.265 12.123 4.795 1.00 66.81 115 GLN A CA 1
ATOM 929 C C . GLN A 1 115 ? -12.770 12.389 4.687 1.00 66.81 115 GLN A C 1
ATOM 931 O O . GLN A 1 115 ? -13.277 12.809 3.648 1.00 66.81 115 GLN A O 1
ATOM 936 N N . SER A 1 116 ? -13.514 12.182 5.776 1.00 80.19 116 SER A N 1
ATOM 937 C CA . SER A 1 116 ? -14.925 12.529 5.862 1.00 80.19 116 SER A CA 1
ATOM 938 C C . SER A 1 116 ? -15.332 12.966 7.269 1.00 80.19 116 SER A C 1
ATOM 940 O O . SER A 1 116 ? -14.804 12.496 8.279 1.00 80.19 116 SER A O 1
ATOM 942 N N . ARG A 1 117 ? -16.376 13.803 7.349 1.00 81.56 117 ARG A N 1
ATOM 943 C CA . ARG A 1 117 ? -17.073 14.139 8.608 1.00 81.56 117 ARG A CA 1
ATOM 944 C C . ARG A 1 117 ? -17.458 12.883 9.403 1.00 81.56 117 ARG A C 1
ATOM 946 O O . ARG A 1 117 ? -17.466 12.907 10.630 1.00 81.56 117 ARG A O 1
ATOM 953 N N . ARG A 1 118 ? -17.746 11.781 8.701 1.00 80.19 118 ARG A N 1
ATOM 954 C CA . ARG A 1 118 ? -18.032 10.471 9.292 1.00 80.19 118 ARG A CA 1
ATOM 955 C C . ARG A 1 118 ? -16.819 9.894 10.023 1.00 80.19 118 ARG A C 1
ATOM 957 O O . ARG A 1 118 ? -16.978 9.419 11.138 1.00 80.19 118 ARG A O 1
ATOM 964 N N . GLU A 1 119 ? -15.629 9.939 9.435 1.00 82.56 119 GLU A N 1
ATOM 965 C CA . GLU A 1 119 ? -14.402 9.459 10.087 1.00 82.56 119 GLU A CA 1
ATOM 966 C C . GLU A 1 119 ? -14.017 10.311 11.294 1.00 82.56 119 GLU A C 1
ATOM 968 O O . GLU A 1 119 ? -13.672 9.760 12.336 1.00 82.56 119 GLU A O 1
ATOM 973 N N . ALA A 1 120 ? -14.150 11.638 11.194 1.00 83.50 120 ALA A N 1
ATOM 974 C CA . ALA A 1 120 ? -13.940 12.534 12.331 1.00 83.50 120 ALA A CA 1
ATOM 975 C C . ALA A 1 120 ? -14.888 12.202 13.495 1.00 83.50 120 ALA A C 1
ATOM 977 O O . ALA A 1 120 ? -14.459 12.136 14.645 1.00 83.50 120 ALA A O 1
ATOM 978 N N . PHE A 1 121 ? -16.159 11.923 13.189 1.00 86.88 121 PHE A N 1
ATOM 979 C CA . PHE A 1 121 ? -17.136 11.481 14.181 1.00 86.88 121 PHE A CA 1
ATOM 980 C C . PHE A 1 121 ? -16.778 10.117 14.787 1.00 86.88 121 PHE A C 1
ATOM 982 O O . PHE A 1 121 ? -16.789 9.978 16.004 1.00 86.88 121 PHE A O 1
ATOM 989 N N . ILE A 1 122 ? -16.408 9.126 13.967 1.00 88.25 122 ILE A N 1
ATOM 990 C CA . ILE A 1 122 ? -15.991 7.800 14.457 1.00 88.25 122 ILE A CA 1
ATOM 991 C C . ILE A 1 122 ? -14.789 7.924 15.393 1.00 88.25 122 ILE A C 1
ATOM 993 O O . ILE A 1 122 ? -14.770 7.292 16.448 1.00 88.25 122 ILE A O 1
ATOM 997 N N . ARG A 1 123 ? -13.800 8.743 15.024 1.00 86.88 123 ARG A N 1
ATOM 998 C CA . ARG A 1 123 ? -12.611 8.976 15.842 1.00 86.88 123 ARG A CA 1
ATOM 999 C C . ARG A 1 123 ? -12.970 9.643 17.166 1.00 86.88 123 ARG A C 1
ATOM 1001 O O . ARG A 1 123 ? -12.567 9.132 18.199 1.00 86.88 123 ARG A O 1
ATOM 1008 N N . PHE A 1 124 ? -13.781 10.702 17.135 1.00 91.19 124 PHE A N 1
ATOM 1009 C CA . PHE A 1 124 ? -14.282 11.362 18.342 1.00 91.19 124 PHE A CA 1
ATOM 1010 C C . PHE A 1 124 ? -14.979 10.372 19.281 1.00 91.19 124 PHE A C 1
ATOM 1012 O O . PHE A 1 124 ? -14.588 10.263 20.434 1.00 91.19 124 PHE A O 1
ATOM 1019 N N . VAL A 1 125 ? -15.940 9.590 18.776 1.00 91.12 125 VAL A N 1
ATOM 1020 C CA . VAL A 1 125 ? -16.657 8.592 19.588 1.00 91.12 125 VAL A CA 1
ATOM 1021 C C . VAL A 1 125 ? -15.690 7.553 20.158 1.00 91.12 125 VAL A C 1
ATOM 1023 O O . VAL A 1 125 ? -15.782 7.212 21.331 1.00 91.12 125 VAL A O 1
ATOM 1026 N N . SER A 1 126 ? -14.738 7.078 19.353 1.00 91.06 126 SER A N 1
ATOM 1027 C CA . SER A 1 126 ? -13.742 6.094 19.795 1.00 91.06 126 SER A CA 1
ATOM 1028 C C . SER A 1 126 ? -12.835 6.645 20.896 1.00 91.06 126 SER A C 1
ATOM 1030 O O . SER A 1 126 ? -12.557 5.942 21.864 1.00 91.06 126 SER A O 1
ATOM 1032 N N . ASP A 1 127 ? -12.382 7.892 20.756 1.00 92.69 127 ASP A N 1
ATOM 1033 C CA . ASP A 1 127 ? -11.524 8.556 21.735 1.00 92.69 127 ASP A CA 1
ATOM 1034 C C . ASP A 1 127 ? -12.302 8.828 23.034 1.00 92.69 127 ASP A C 1
ATOM 1036 O O . ASP A 1 127 ? -11.798 8.508 24.108 1.00 92.69 127 ASP A O 1
ATOM 1040 N N . THR A 1 128 ? -13.553 9.302 22.944 1.00 93.88 128 THR A N 1
ATOM 1041 C CA . THR A 1 128 ? -14.439 9.502 24.103 1.00 93.88 128 THR A CA 1
ATOM 1042 C C . THR A 1 128 ? -14.679 8.201 24.864 1.00 93.88 128 THR A C 1
ATOM 1044 O O . THR A 1 128 ? -14.499 8.170 26.079 1.00 93.88 128 THR A O 1
ATOM 1047 N N . LEU A 1 129 ? -15.019 7.116 24.161 1.00 92.88 129 LEU A N 1
ATOM 1048 C CA . LEU A 1 129 ? -15.249 5.808 24.778 1.00 92.88 129 LEU A CA 1
ATOM 1049 C C . LEU A 1 129 ? -13.982 5.235 25.423 1.00 92.88 129 LEU A C 1
ATOM 1051 O O . LEU A 1 129 ? -14.072 4.583 26.453 1.00 92.88 129 LEU A O 1
ATOM 1055 N N . ARG A 1 130 ? -12.800 5.483 24.845 1.00 93.56 130 ARG A N 1
ATOM 1056 C CA . ARG A 1 130 ? -11.524 5.013 25.405 1.00 93.56 130 ARG A CA 1
ATOM 1057 C C . ARG A 1 130 ? -11.102 5.790 26.655 1.00 93.56 130 ARG A C 1
ATOM 1059 O O . ARG A 1 130 ? -10.401 5.234 27.492 1.00 93.56 130 ARG A O 1
ATOM 1066 N N . SER A 1 131 ? -11.457 7.071 26.749 1.00 94.50 131 SER A N 1
ATOM 1067 C CA . SER A 1 131 ? -11.095 7.928 27.887 1.00 94.50 131 SER A CA 1
ATOM 1068 C C . SER A 1 131 ? -12.083 7.882 29.052 1.00 94.50 131 SER A C 1
ATOM 1070 O O . SER A 1 131 ? -11.786 8.442 30.105 1.00 94.50 131 SER A O 1
ATOM 1072 N N . ALA A 1 132 ? -13.259 7.285 28.856 1.00 93.69 132 ALA A N 1
ATOM 1073 C CA . ALA A 1 132 ? -14.301 7.248 29.871 1.00 93.69 132 ALA A CA 1
ATOM 1074 C C . ALA A 1 132 ? -13.952 6.265 31.007 1.00 93.69 132 ALA A C 1
ATOM 1076 O O . ALA A 1 132 ? -13.371 5.211 30.736 1.00 93.69 132 ALA A O 1
ATOM 1077 N N . PRO A 1 133 ? -14.318 6.575 32.265 1.00 95.88 133 PRO A N 1
ATOM 1078 C CA . PRO A 1 133 ? -14.333 5.599 33.353 1.00 95.88 133 PRO A CA 1
ATOM 1079 C C . PRO A 1 133 ? -15.223 4.398 33.008 1.00 95.88 133 PRO A C 1
ATOM 1081 O O . PRO A 1 133 ? -16.209 4.545 32.283 1.00 95.88 133 PRO A O 1
ATOM 1084 N N . GLU A 1 134 ? -14.897 3.218 33.537 1.00 93.50 134 GLU A N 1
ATOM 1085 C CA . GLU A 1 134 ? -15.579 1.957 33.198 1.00 93.50 134 GLU A CA 1
ATOM 1086 C C . GLU A 1 134 ? -17.091 2.024 33.476 1.00 93.50 134 GLU A C 1
ATOM 1088 O O . GLU A 1 134 ? -17.902 1.530 32.691 1.00 93.50 134 GLU A O 1
ATOM 1093 N N . GLU A 1 135 ? -17.489 2.704 34.555 1.00 93.56 135 GLU A N 1
ATOM 1094 C CA . GLU A 1 135 ? -18.893 2.864 34.934 1.00 93.56 135 GLU A CA 1
ATOM 1095 C C . GLU A 1 135 ? -19.678 3.674 33.890 1.00 93.56 135 GLU A C 1
ATOM 1097 O O . GLU A 1 135 ? -20.813 3.336 33.551 1.00 93.56 135 GLU A O 1
ATOM 1102 N N . GLU A 1 136 ? -19.068 4.728 33.343 1.00 92.38 136 GLU A N 1
ATOM 1103 C CA . GLU A 1 136 ? -19.672 5.570 32.305 1.00 92.38 136 GLU A CA 1
ATOM 1104 C C . GLU A 1 136 ? -19.626 4.894 30.932 1.00 92.38 136 GLU A C 1
ATOM 1106 O O . GLU A 1 136 ? -20.569 5.014 30.144 1.00 92.38 136 GLU A O 1
ATOM 1111 N N . TYR A 1 137 ? -18.553 4.150 30.651 1.00 94.38 137 TYR A N 1
ATOM 1112 C CA . TYR A 1 137 ? -18.409 3.369 29.429 1.00 94.38 137 TYR A CA 1
ATOM 1113 C C . TYR A 1 137 ? -19.552 2.367 29.274 1.00 94.38 137 TYR A C 1
ATOM 1115 O O . TYR A 1 137 ? -20.175 2.321 28.212 1.00 94.38 137 TYR A O 1
ATOM 1123 N N . GLN A 1 138 ? -19.876 1.621 30.335 1.00 93.75 138 GLN A N 1
ATOM 1124 C CA . GLN A 1 138 ? -20.926 0.606 30.283 1.00 93.75 138 GLN A CA 1
ATOM 1125 C C . GLN A 1 138 ? -22.300 1.223 29.983 1.00 93.75 138 GLN A C 1
ATOM 1127 O O . GLN A 1 138 ? -23.032 0.725 29.126 1.00 93.75 138 GLN A O 1
ATOM 1132 N N . VAL A 1 139 ? -22.621 2.363 30.607 1.00 94.75 139 VAL A N 1
ATOM 1133 C CA . VAL A 1 139 ? -23.875 3.089 30.350 1.00 94.75 139 VAL A CA 1
ATOM 1134 C C . VAL A 1 139 ? -23.942 3.590 28.905 1.00 94.75 139 VAL A C 1
ATOM 1136 O O . VAL A 1 139 ? -24.964 3.421 28.237 1.00 94.75 139 VAL A O 1
ATOM 1139 N N . MET A 1 140 ? -22.861 4.188 28.394 1.00 92.75 140 MET A N 1
ATOM 1140 C CA . MET A 1 140 ? -22.807 4.660 27.005 1.00 92.75 140 MET A CA 1
ATOM 1141 C C . MET A 1 140 ? -22.893 3.507 26.002 1.00 92.75 140 MET A C 1
ATOM 1143 O O . MET A 1 140 ? -23.576 3.626 24.984 1.00 92.75 140 MET A O 1
ATOM 1147 N N . HIS A 1 141 ? -22.224 2.389 26.282 1.00 92.19 141 HIS A N 1
ATOM 1148 C CA . HIS A 1 141 ? -22.269 1.190 25.457 1.00 92.19 141 HIS A CA 1
ATOM 1149 C C . HIS A 1 141 ? -23.703 0.665 25.336 1.00 92.19 141 HIS A C 1
ATOM 1151 O O . HIS A 1 141 ? -24.196 0.487 24.220 1.00 92.19 141 HIS A O 1
ATOM 1157 N N . ASP A 1 142 ? -24.402 0.501 26.460 1.00 92.69 142 ASP A N 1
ATOM 1158 C CA . ASP A 1 142 ? -25.771 -0.018 26.476 1.00 92.69 142 ASP A CA 1
ATOM 1159 C C . ASP A 1 142 ? -26.739 0.911 25.727 1.00 92.69 142 ASP A C 1
ATOM 1161 O O . ASP A 1 142 ? -27.577 0.444 24.953 1.00 92.69 142 ASP A O 1
ATOM 1165 N N . GLN A 1 143 ? -26.568 2.233 25.851 1.00 92.19 143 GLN A N 1
ATOM 1166 C CA . GLN A 1 143 ? -27.336 3.217 25.080 1.00 92.19 143 GLN A CA 1
ATOM 1167 C C . GLN A 1 143 ? -27.071 3.128 23.571 1.00 92.19 143 GLN A C 1
ATOM 1169 O O . GLN A 1 143 ? -28.007 3.181 22.771 1.00 92.19 143 GLN A O 1
ATOM 1174 N N . ILE A 1 144 ? -25.807 2.995 23.157 1.00 90.94 144 ILE A N 1
ATOM 1175 C CA . ILE A 1 144 ? -25.441 2.864 21.739 1.00 90.94 144 ILE A CA 1
ATOM 1176 C C . ILE A 1 144 ? -26.041 1.581 21.160 1.00 90.94 144 ILE A C 1
ATOM 1178 O O . ILE A 1 144 ? -26.644 1.611 20.083 1.00 90.94 144 ILE A O 1
ATOM 1182 N N . VAL A 1 145 ? -25.905 0.465 21.879 1.00 92.50 145 VAL A N 1
ATOM 1183 C CA . VAL A 1 145 ? -26.455 -0.834 21.487 1.00 92.50 145 VAL A CA 1
ATOM 1184 C C . VAL A 1 145 ? -27.968 -0.745 21.338 1.00 92.50 145 VAL A C 1
ATOM 1186 O O . VAL A 1 145 ? -28.504 -1.166 20.313 1.00 92.50 145 VAL A O 1
ATOM 1189 N N . ASP A 1 146 ? -28.661 -0.154 22.302 1.00 92.69 146 ASP A N 1
ATOM 1190 C CA . ASP A 1 146 ? -30.109 0.011 22.266 1.00 92.69 146 ASP A CA 1
ATOM 1191 C C . ASP A 1 146 ? -30.572 0.903 21.095 1.00 92.69 146 ASP A C 1
ATOM 1193 O O . ASP A 1 146 ? -31.468 0.522 20.341 1.00 92.69 146 ASP A O 1
ATOM 1197 N N . ILE A 1 147 ? -29.900 2.029 20.825 1.00 90.88 147 ILE A N 1
ATOM 1198 C CA . ILE A 1 147 ? -30.191 2.875 19.651 1.00 90.88 147 ILE 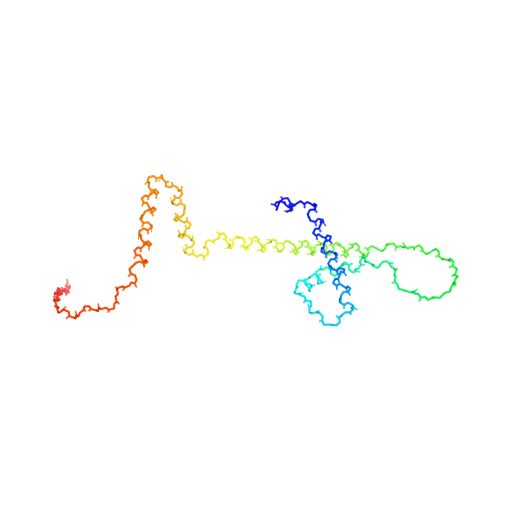A CA 1
ATOM 1199 C C . ILE A 1 147 ? -30.045 2.086 18.339 1.00 90.88 147 ILE A C 1
ATOM 1201 O O . ILE A 1 147 ? -30.874 2.232 17.432 1.00 90.88 147 ILE A O 1
ATOM 1205 N N . VAL A 1 148 ? -29.006 1.255 18.219 1.00 90.19 148 VAL A N 1
ATOM 1206 C CA . VAL A 1 148 ? -28.787 0.404 17.040 1.00 90.19 148 VAL A CA 1
ATOM 1207 C C . VAL A 1 148 ? -29.911 -0.627 16.914 1.00 90.19 148 VAL A C 1
ATOM 1209 O O . VAL A 1 148 ? -30.515 -0.740 15.845 1.00 90.19 148 VAL A O 1
ATOM 1212 N N . HIS A 1 149 ? -30.269 -1.310 18.003 1.00 89.50 149 HIS A N 1
ATOM 1213 C CA . HIS A 1 149 ? -31.343 -2.304 18.006 1.00 89.50 149 HIS A CA 1
ATOM 1214 C C . HIS A 1 149 ? -32.703 -1.694 17.647 1.00 89.50 149 HIS A C 1
ATOM 1216 O O . HIS A 1 149 ? -33.387 -2.232 16.777 1.00 89.50 149 HIS A O 1
ATOM 1222 N N . ARG A 1 150 ? -33.072 -0.537 18.215 1.00 84.69 150 ARG A N 1
ATOM 1223 C CA . ARG A 1 150 ? -34.329 0.166 17.887 1.00 84.69 150 ARG A CA 1
ATOM 1224 C C . ARG A 1 150 ? -34.421 0.559 16.411 1.00 84.69 150 ARG A C 1
ATOM 1226 O O . ARG A 1 150 ? -35.501 0.511 15.826 1.00 84.69 150 ARG A O 1
ATOM 1233 N N . ARG A 1 151 ? -33.302 0.935 15.782 1.00 80.38 151 ARG A N 1
ATOM 1234 C CA . ARG A 1 151 ? -33.276 1.247 14.341 1.00 80.38 151 ARG A CA 1
ATOM 1235 C C . ARG A 1 151 ? -33.460 0.009 13.469 1.00 80.38 151 ARG A C 1
ATOM 1237 O O . ARG A 1 151 ? -34.098 0.108 12.426 1.00 80.38 151 ARG A O 1
ATOM 1244 N N . HIS A 1 152 ? -32.931 -1.138 13.887 1.00 73.62 152 HIS A N 1
ATOM 1245 C CA . HIS A 1 152 ? -33.097 -2.387 13.147 1.00 73.62 152 HIS A CA 1
ATOM 1246 C C . HIS A 1 152 ? -34.488 -3.009 13.328 1.00 73.62 152 HIS A C 1
ATOM 1248 O O . HIS A 1 152 ? -34.991 -3.633 12.399 1.00 73.62 152 HIS A O 1
ATOM 1254 N N . THR A 1 153 ? -35.145 -2.798 14.471 1.00 70.56 153 THR A N 1
ATOM 1255 C CA . THR A 1 153 ? -36.492 -3.331 14.739 1.00 70.56 153 THR A CA 1
ATOM 1256 C C . THR A 1 153 ? -37.628 -2.398 14.297 1.00 70.56 153 THR A C 1
ATOM 1258 O O . THR A 1 153 ? -38.716 -2.874 13.981 1.00 70.56 153 THR A O 1
ATOM 1261 N N . GLY A 1 154 ? -37.389 -1.084 14.193 1.00 58.72 154 GLY A N 1
ATOM 1262 C CA . GLY A 1 154 ? -38.400 -0.078 13.832 1.00 58.72 154 GLY A CA 1
ATOM 1263 C C . GLY A 1 154 ? -38.678 0.108 12.332 1.00 58.72 154 GLY A C 1
ATOM 1264 O O . GLY A 1 154 ? -39.549 0.894 11.974 1.00 58.72 154 GLY A O 1
ATOM 1265 N N . SER A 1 155 ? -37.985 -0.602 11.435 1.00 52.38 155 SER A N 1
ATOM 1266 C CA . SER A 1 155 ? -38.155 -0.448 9.975 1.00 52.38 155 SER A CA 1
ATOM 1267 C C . SER A 1 155 ? -39.365 -1.203 9.386 1.00 52.38 155 SER A C 1
ATOM 1269 O O . SER A 1 155 ? -39.483 -1.294 8.164 1.00 52.38 155 SER A O 1
ATOM 1271 N N . SER A 1 156 ? -40.264 -1.748 10.214 1.00 51.91 156 SER A N 1
ATOM 1272 C CA . SER A 1 156 ? -41.365 -2.615 9.746 1.00 51.91 156 SER A CA 1
ATOM 1273 C C . SER A 1 156 ? -42.766 -1.999 9.854 1.00 51.91 156 SER A C 1
ATOM 1275 O O . SER A 1 156 ? -43.736 -2.649 9.476 1.00 51.91 156 SER A O 1
ATOM 1277 N N . THR A 1 157 ? -42.926 -0.771 10.358 1.00 55.53 157 THR A N 1
ATOM 1278 C CA . THR A 1 157 ? -44.261 -0.211 10.647 1.00 55.53 157 THR A CA 1
ATOM 1279 C C . THR A 1 157 ? -44.419 1.237 10.189 1.00 55.53 157 THR A C 1
ATOM 1281 O O . THR A 1 157 ? -44.280 2.176 10.968 1.00 55.53 157 THR A O 1
ATOM 1284 N N . SER A 1 158 ? -44.761 1.444 8.913 1.00 50.06 158 SER A N 1
ATOM 1285 C CA . SER A 1 158 ? -45.562 2.610 8.474 1.00 50.06 158 SER A CA 1
ATOM 1286 C C . SER A 1 158 ? -46.064 2.445 7.033 1.00 50.06 158 SER A C 1
ATOM 1288 O O . SER A 1 158 ? -45.577 3.055 6.089 1.00 50.06 158 SER A O 1
ATOM 1290 N N . GLY A 1 159 ? -47.090 1.606 6.885 1.00 48.94 159 GLY A N 1
ATOM 1291 C CA . GLY A 1 159 ? -47.952 1.518 5.707 1.00 48.94 159 GLY A CA 1
ATOM 1292 C C . GLY A 1 159 ? -49.426 1.491 6.114 1.00 48.94 159 GLY A C 1
ATOM 1293 O O . GLY A 1 159 ? -50.173 0.649 5.639 1.00 48.94 159 GLY A O 1
ATOM 1294 N N . ALA A 1 160 ? -49.835 2.347 7.051 1.00 46.75 160 ALA A N 1
ATOM 1295 C CA . ALA A 1 160 ? -51.241 2.601 7.363 1.00 46.75 160 ALA A CA 1
ATOM 1296 C C . ALA A 1 160 ? -51.350 4.024 7.921 1.00 46.75 160 ALA A C 1
ATOM 1298 O O . ALA A 1 160 ? -50.902 4.307 9.031 1.00 46.75 160 ALA A O 1
ATOM 1299 N N . GLY A 1 161 ? -51.848 4.940 7.091 1.00 48.25 161 GLY A N 1
ATOM 1300 C CA . GLY A 1 161 ? -52.013 6.344 7.447 1.00 48.25 161 GLY A CA 1
ATOM 1301 C C . GLY A 1 161 ? -53.127 6.553 8.477 1.00 48.25 161 GLY A C 1
ATOM 1302 O O . GLY A 1 161 ? -54.127 5.834 8.446 1.00 48.25 161 GLY A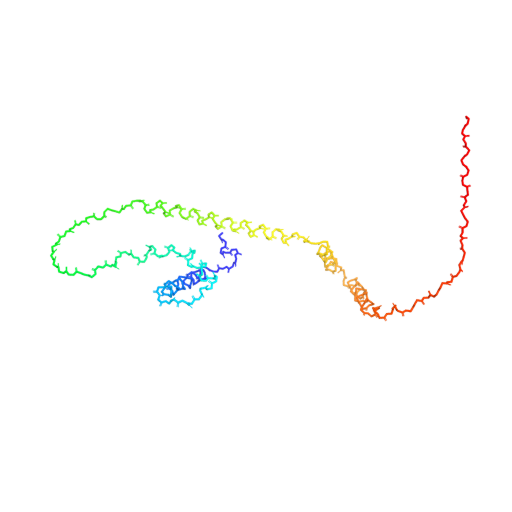 O 1
ATOM 1303 N N . PRO A 1 162 ? -53.012 7.557 9.360 1.00 54.34 162 PRO A N 1
ATOM 1304 C CA . PRO A 1 162 ? -54.168 8.098 10.044 1.00 54.34 162 PRO A CA 1
ATOM 1305 C C . PRO A 1 162 ? -54.855 9.116 9.124 1.00 54.34 162 PRO A C 1
ATOM 1307 O O . PRO A 1 162 ? -54.215 9.993 8.542 1.00 54.34 162 PRO A O 1
ATOM 1310 N N . GLY A 1 163 ? -56.168 8.948 8.965 1.00 51.09 163 GLY A N 1
ATOM 1311 C CA . GLY A 1 163 ? -57.028 9.817 8.168 1.00 51.09 163 GLY A CA 1
ATOM 1312 C C . GLY A 1 163 ? -57.079 11.272 8.663 1.00 51.09 163 GLY A C 1
ATOM 1313 O O . GLY A 1 163 ? -56.621 11.585 9.765 1.00 51.09 163 GLY A O 1
ATOM 1314 N N . PRO A 1 164 ? -57.635 12.179 7.842 1.00 57.09 164 PRO A N 1
ATOM 1315 C CA . PRO A 1 164 ? -57.663 13.607 8.124 1.00 57.09 164 PRO A CA 1
ATOM 1316 C C . PRO A 1 164 ? -58.637 13.901 9.271 1.00 57.09 164 PRO A C 1
ATOM 1318 O O . PRO A 1 164 ? -59.851 13.815 9.097 1.00 57.09 164 PRO A O 1
ATOM 1321 N N . SER A 1 165 ? -58.104 14.259 10.441 1.00 61.81 165 SER A N 1
ATOM 1322 C CA . SER A 1 165 ? 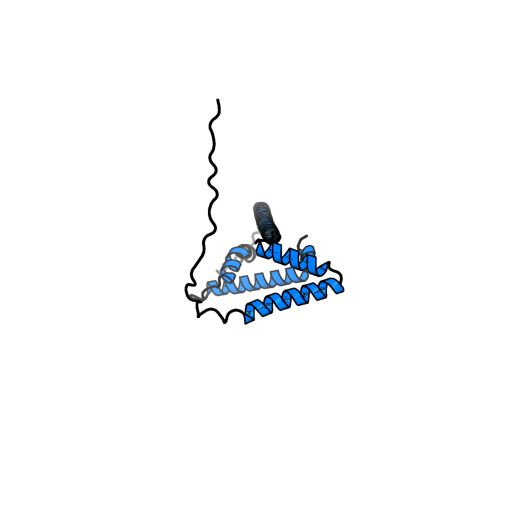-58.900 14.742 11.571 1.00 61.81 165 SER A CA 1
ATOM 1323 C C . SER A 1 165 ? -58.771 16.259 11.705 1.00 61.81 165 SER A C 1
ATOM 1325 O O . SER A 1 165 ? -57.724 16.811 12.031 1.00 61.81 165 SER A O 1
ATOM 1327 N N . THR A 1 166 ? -59.890 16.893 11.399 1.00 61.31 166 THR A N 1
ATOM 1328 C CA . THR A 1 166 ? -60.316 18.290 11.495 1.00 61.31 166 THR A CA 1
ATOM 1329 C C . THR A 1 166 ? -59.881 19.070 12.758 1.00 61.31 166 THR A C 1
ATOM 1331 O O . THR A 1 166 ? -60.281 18.696 13.853 1.00 61.31 166 THR A O 1
ATOM 1334 N N . ALA A 1 167 ? -59.207 20.221 12.534 1.00 53.94 167 ALA A N 1
ATOM 1335 C CA . ALA A 1 167 ? -59.263 21.534 13.243 1.00 53.94 167 ALA A CA 1
ATOM 1336 C C . ALA A 1 167 ? -58.884 21.639 14.757 1.00 53.94 167 ALA A C 1
ATOM 1338 O O . ALA A 1 167 ? -58.866 20.622 15.439 1.00 53.94 167 ALA A O 1
ATOM 1339 N N . PRO A 1 168 ? -58.624 22.847 15.340 1.00 57.03 168 PRO A N 1
ATOM 1340 C CA . PRO A 1 168 ? -58.738 24.204 14.788 1.00 57.03 168 PRO A CA 1
ATOM 1341 C C . PRO A 1 168 ? -57.491 25.112 14.917 1.00 57.03 168 PRO A C 1
ATOM 1343 O O . PRO A 1 168 ? -56.565 24.903 15.695 1.00 57.03 168 PRO A O 1
ATOM 1346 N N . GLN A 1 169 ? -57.522 26.165 14.104 1.00 62.78 169 GLN A N 1
ATOM 1347 C CA . GLN A 1 169 ? -56.547 27.244 13.968 1.00 62.78 169 GLN A CA 1
ATOM 1348 C C . GLN A 1 169 ? -56.540 28.180 15.199 1.00 62.78 169 GLN A C 1
ATOM 1350 O O . GLN A 1 169 ? -57.613 28.635 15.596 1.00 62.78 169 GLN A O 1
ATOM 1355 N N . PRO A 1 170 ? -55.377 28.563 15.760 1.00 63.22 170 PRO A N 1
ATOM 1356 C CA . PRO A 1 170 ? -55.296 29.691 16.681 1.00 63.22 170 PRO A CA 1
ATOM 1357 C C . PRO A 1 170 ? -55.113 31.022 15.931 1.00 63.22 170 PRO A C 1
ATOM 1359 O O . PRO A 1 170 ? -54.267 31.174 15.047 1.00 63.22 170 PRO A O 1
ATOM 1362 N N . SER A 1 171 ? -55.953 31.981 16.310 1.00 60.69 171 SER A N 1
ATOM 1363 C CA . SER A 1 171 ? -56.103 33.331 15.771 1.00 60.69 171 SER A CA 1
ATOM 1364 C C . SER A 1 171 ? -54.816 34.163 15.828 1.00 60.69 171 SER A C 1
ATOM 1366 O O . SER A 1 171 ? -54.157 34.253 16.862 1.00 60.69 171 SER A O 1
ATOM 1368 N N . ARG A 1 172 ? -54.491 34.833 14.716 1.00 62.84 172 ARG A N 1
ATOM 1369 C CA . ARG A 1 172 ? -53.436 35.857 14.631 1.00 62.84 172 ARG A CA 1
ATOM 1370 C C . ARG A 1 172 ? -53.862 37.140 15.364 1.00 62.84 172 ARG A C 1
ATOM 1372 O O . ARG A 1 172 ? -54.929 37.661 15.041 1.00 62.84 172 ARG A O 1
ATOM 1379 N N . PRO A 1 173 ? -53.034 37.723 16.248 1.00 63.69 173 PRO A N 1
ATOM 1380 C CA . PRO A 1 173 ? -53.215 39.104 16.671 1.00 63.69 173 PRO A CA 1
ATOM 1381 C C . PRO A 1 173 ? -52.742 40.073 15.576 1.00 63.69 173 PRO A C 1
ATOM 1383 O O . PRO A 1 173 ? -51.669 39.926 14.991 1.00 63.69 173 PRO A O 1
ATOM 1386 N N . SER A 1 174 ? -53.599 41.052 15.298 1.00 63.00 174 SER A N 1
ATOM 1387 C CA . SER A 1 174 ? -53.402 42.141 14.347 1.00 63.00 174 SER A CA 1
ATOM 1388 C C . SER A 1 174 ? -52.593 43.254 15.022 1.00 63.00 174 SER A C 1
ATOM 1390 O O . SER A 1 174 ? -53.106 43.931 15.911 1.00 63.00 174 SER A O 1
ATOM 1392 N N . THR A 1 175 ? -51.326 43.437 14.646 1.00 68.88 175 THR A N 1
ATOM 1393 C CA . THR A 1 175 ? -50.518 44.570 15.125 1.00 68.88 175 THR A CA 1
ATOM 1394 C C . THR A 1 175 ? -50.749 45.768 14.214 1.00 68.88 175 THR A C 1
ATOM 1396 O O . THR A 1 175 ? -50.202 45.854 13.117 1.00 68.88 175 THR A O 1
ATOM 1399 N N . SER A 1 176 ? -51.580 46.688 14.697 1.00 64.81 176 SER A N 1
ATOM 1400 C CA . SER A 1 176 ? -51.748 48.038 14.168 1.00 64.81 176 SER A CA 1
ATOM 1401 C C . SER A 1 176 ? -50.509 48.872 14.522 1.00 64.81 176 SER A C 1
ATOM 1403 O O . SER A 1 176 ? -50.257 49.121 15.700 1.00 64.81 176 SER A O 1
ATOM 1405 N N . GLN A 1 177 ? -49.707 49.270 13.530 1.00 61.53 177 GLN A N 1
ATOM 1406 C CA . GLN A 1 177 ? -48.707 50.330 13.695 1.00 61.53 177 GLN A CA 1
ATOM 1407 C C . GLN A 1 177 ? -49.378 51.676 13.410 1.00 61.53 177 GLN A C 1
ATOM 1409 O O . GLN A 1 177 ? -49.744 51.965 12.272 1.00 61.53 177 GLN A O 1
ATOM 1414 N N . GLN A 1 178 ? -49.533 52.489 14.454 1.00 59.56 178 GLN A N 1
ATOM 1415 C CA . GLN A 1 178 ? -49.820 53.915 14.334 1.00 59.56 178 GLN A CA 1
ATOM 1416 C C . GLN A 1 178 ? -48.547 54.658 13.927 1.00 59.56 178 GLN A C 1
ATOM 1418 O O . GLN A 1 178 ? -47.488 54.488 14.530 1.00 59.56 178 GLN A O 1
ATOM 1423 N N . SER A 1 179 ? -48.680 55.470 12.883 1.00 65.62 179 SER A N 1
ATOM 1424 C CA . SER A 1 179 ? -47.669 56.404 12.407 1.00 65.62 179 SER A CA 1
ATOM 1425 C C . SER A 1 179 ? -47.518 57.594 13.353 1.00 65.62 179 SER A C 1
ATOM 1427 O O . SER A 1 179 ? -48.488 58.074 13.938 1.00 65.62 179 SER A O 1
ATOM 1429 N N . ALA A 1 180 ? -46.271 58.039 13.470 1.00 59.28 180 ALA A N 1
ATOM 1430 C CA . ALA A 1 180 ? -45.819 59.187 14.235 1.00 59.28 180 ALA A CA 1
ATOM 1431 C C . ALA A 1 180 ? -46.372 60.523 13.708 1.00 59.28 180 ALA A C 1
ATOM 1433 O O . ALA A 1 180 ? -46.621 60.673 12.509 1.00 59.28 180 ALA A O 1
ATOM 1434 N N . ILE A 1 181 ? -46.482 61.484 14.627 1.00 66.69 181 ILE A N 1
ATOM 1435 C CA . ILE A 1 181 ? -46.429 62.929 14.375 1.00 66.69 181 ILE A CA 1
ATOM 1436 C C . ILE A 1 181 ? -45.150 63.426 15.044 1.00 66.69 181 ILE A C 1
ATOM 1438 O O . ILE A 1 181 ? -44.905 62.979 16.191 1.00 66.69 181 ILE A O 1
#

Sequence (181 aa):
MKAKELGISLKHLQNWWKNVKDWYVKLSKRTSGQATKMLTERDKWVLKNIAFYKRSQHPGGHGGGSSGGAASTRRKRKTPATERQEEEWMVDLRSTMKANQALLERLLEERSQPQSRREAFIRFVSDTLRSAPEEEYQVMHDQIVDIVHRRHTGSSTSGAGPGPSTAPQPSRPSTSQQSAI

Secondary structure (DSSP, 8-state):
-HHHHTT--HHHHHHHHHHHHHHHHHHHHHHTT-TT----HHHHHHHHHHGGGGGSS-SS-------------------THHHHHHHHHHHHHHHHHHHHHHHHHHHHHHHHS-SSHHHHHHHHHHHHHHHS-HHHHHHHHHHHHHHHHHHHHGGG----PPP-----PPPPP----PPP-

pLDDT: mean 73.54, std 16.36, range [40.09, 95.88]